Protein AF-A0A1M7FQ09-F1 (afdb_monomer)

pLDDT: mean 80.44, std 14.49, range [48.88, 97.56]

Sequence (65 aa):
MVAKMAKAFEVTVDFLIEGREN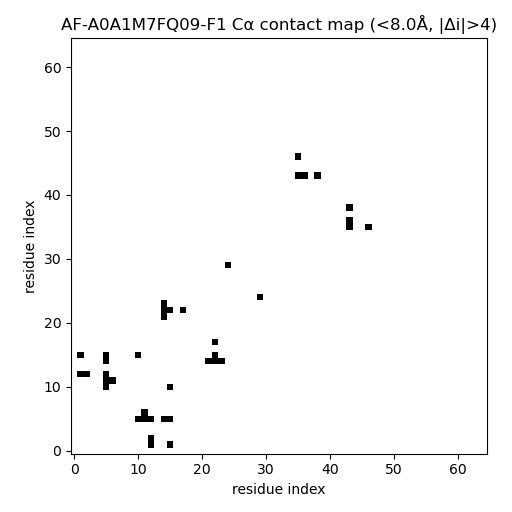AAFDKEIIECINDIQKMDPDTRSILFNVIDTYIQNFKTKQAFR

Foldseek 3Di:
DLVVVCVVVVHDSCLVVDPDDPNCPDPVNVVVVVVLVVDDPVSSVVVVVVVVVVVVVVVVVVVVD

Structure (mmCIF, N/CA/C/O backbone):
data_AF-A0A1M7FQ09-F1
#
_entry.id   AF-A0A1M7FQ09-F1
#
loop_
_atom_site.group_PDB
_atom_site.id
_atom_site.type_symbol
_atom_site.label_atom_id
_atom_site.label_alt_id
_atom_site.label_comp_id
_atom_site.label_asym_id
_atom_site.label_entity_id
_atom_site.label_seq_id
_atom_site.pdbx_PDB_ins_code
_atom_site.Cartn_x
_atom_site.Cartn_y
_atom_site.Cartn_z
_atom_site.occupancy
_atom_site.B_iso_or_equiv
_atom_site.auth_seq_id
_atom_site.auth_comp_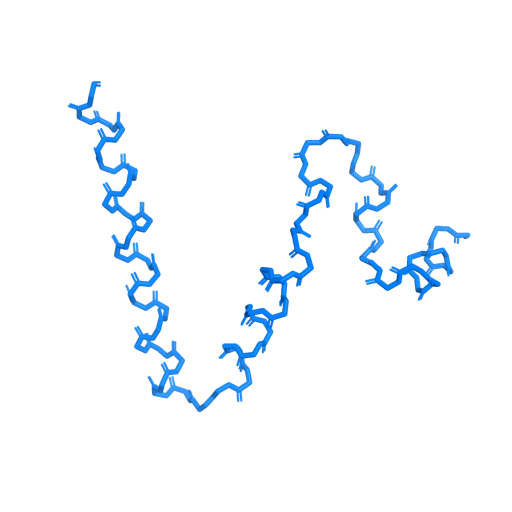id
_atom_site.auth_asym_id
_atom_site.auth_atom_id
_atom_site.pdbx_PDB_model_num
ATOM 1 N N . MET A 1 1 ? 9.203 21.566 -19.919 1.00 75.94 1 MET A N 1
ATOM 2 C CA . MET A 1 1 ? 10.335 21.719 -18.973 1.00 75.94 1 MET A CA 1
ATOM 3 C C . MET A 1 1 ? 10.089 20.960 -17.677 1.00 75.94 1 MET A C 1
ATOM 5 O O . MET A 1 1 ? 10.934 20.150 -17.330 1.00 75.94 1 MET A O 1
ATOM 9 N N . VAL A 1 2 ? 8.925 21.128 -17.040 1.00 76.00 2 VAL A N 1
ATOM 10 C CA . VAL A 1 2 ? 8.558 20.466 -15.771 1.00 76.00 2 VAL A CA 1
ATOM 11 C C . VAL A 1 2 ? 8.760 18.943 -15.791 1.00 76.00 2 VAL A C 1
ATOM 13 O O . VAL A 1 2 ? 9.436 18.421 -14.920 1.00 76.00 2 VAL A O 1
ATOM 16 N N . ALA A 1 3 ? 8.327 18.231 -16.840 1.00 78.62 3 ALA A N 1
ATOM 17 C CA . ALA A 1 3 ? 8.527 16.776 -16.939 1.00 78.62 3 ALA A CA 1
ATOM 18 C C . ALA A 1 3 ? 10.002 16.322 -16.989 1.00 78.62 3 ALA A C 1
ATOM 20 O O . ALA A 1 3 ? 10.337 15.240 -16.514 1.00 78.62 3 ALA A O 1
ATOM 21 N N . LYS A 1 4 ? 10.907 17.145 -17.540 1.00 82.31 4 LYS A N 1
ATOM 22 C CA . LYS A 1 4 ? 12.348 16.837 -17.541 1.00 82.31 4 LYS A CA 1
ATOM 23 C C . LYS A 1 4 ? 12.956 17.032 -16.151 1.00 82.31 4 LYS A C 1
ATOM 25 O O . LYS A 1 4 ? 13.844 16.277 -15.780 1.00 82.31 4 LYS A O 1
ATOM 30 N N . MET A 1 5 ? 12.461 18.014 -15.397 1.00 71.00 5 MET A N 1
ATOM 31 C CA . MET A 1 5 ? 12.861 18.256 -14.009 1.00 71.00 5 MET A CA 1
ATOM 32 C C . MET A 1 5 ? 12.312 17.164 -13.088 1.00 71.00 5 MET A C 1
ATOM 34 O O . MET A 1 5 ? 13.076 16.604 -12.318 1.00 71.00 5 MET A O 1
ATOM 38 N N . ALA A 1 6 ? 11.043 16.779 -13.256 1.00 76.69 6 ALA A N 1
ATOM 39 C CA . ALA A 1 6 ? 10.424 15.654 -12.553 1.00 76.69 6 ALA A CA 1
ATOM 40 C C . ALA A 1 6 ? 11.260 14.376 -12.711 1.00 76.69 6 ALA A C 1
ATOM 42 O O . ALA A 1 6 ? 11.637 13.741 -11.735 1.00 76.69 6 ALA A O 1
ATOM 43 N N . LYS A 1 7 ? 11.672 14.080 -13.950 1.00 74.06 7 LYS A N 1
ATOM 44 C CA . LYS A 1 7 ? 12.554 12.950 -14.253 1.00 74.06 7 LYS A CA 1
ATOM 45 C C . LYS A 1 7 ? 13.953 13.072 -13.633 1.00 74.06 7 LYS A C 1
ATOM 47 O O . LYS A 1 7 ? 14.503 12.063 -13.220 1.00 74.06 7 LYS A O 1
ATOM 52 N N . ALA A 1 8 ? 14.540 14.270 -13.596 1.00 71.69 8 ALA A N 1
ATOM 53 C CA . ALA A 1 8 ? 15.873 14.491 -13.025 1.00 71.69 8 ALA A CA 1
ATOM 54 C C . ALA A 1 8 ? 15.895 14.394 -11.490 1.00 71.69 8 ALA A C 1
ATOM 56 O O . ALA A 1 8 ? 16.911 14.009 -10.924 1.00 71.69 8 ALA A O 1
ATOM 57 N N . PHE A 1 9 ? 14.783 14.736 -10.838 1.00 68.12 9 PHE A N 1
ATOM 58 C CA . PHE A 1 9 ? 14.609 14.651 -9.388 1.00 68.12 9 PHE A CA 1
ATOM 59 C C . PHE A 1 9 ? 13.890 13.369 -8.937 1.00 68.12 9 PHE A C 1
ATOM 61 O O . PHE A 1 9 ? 13.637 13.220 -7.749 1.00 68.12 9 PHE A O 1
ATOM 68 N N . GLU A 1 10 ? 13.567 12.460 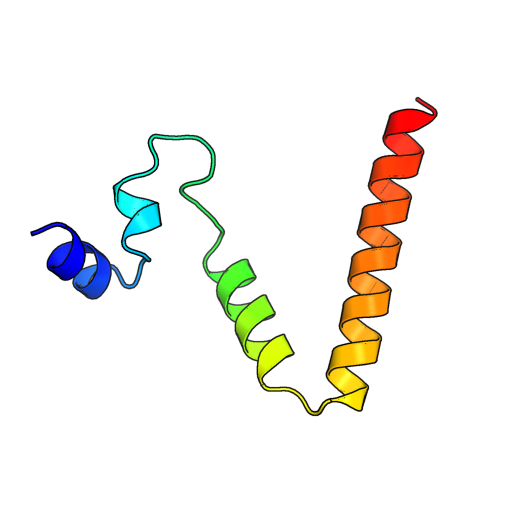-9.866 1.00 65.50 10 GLU A N 1
ATOM 69 C CA . GLU A 1 10 ? 12.828 11.209 -9.616 1.00 65.50 10 GLU A CA 1
ATOM 70 C C . GLU A 1 10 ? 11.482 11.405 -8.891 1.00 65.50 10 GLU A C 1
ATOM 72 O O . GLU A 1 10 ? 11.0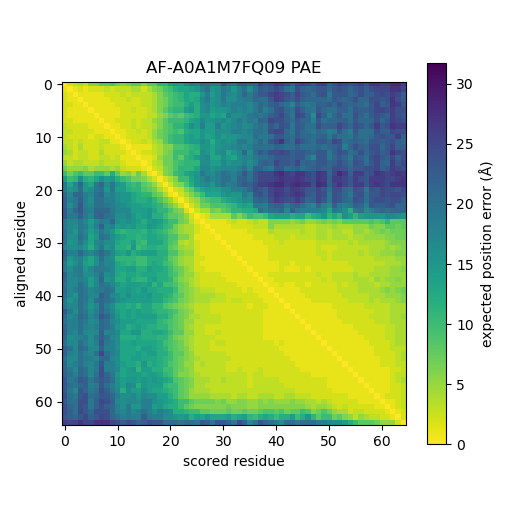52 10.571 -8.100 1.00 65.50 10 GLU A O 1
ATOM 77 N N . VAL A 1 11 ? 10.790 12.506 -9.188 1.00 68.44 11 VAL A N 1
ATOM 78 C CA . VAL A 1 11 ? 9.466 12.834 -8.635 1.00 68.44 11 VAL A CA 1
ATOM 79 C C . VAL A 1 11 ? 8.400 12.838 -9.729 1.00 68.44 11 VAL A C 1
ATOM 81 O O . VAL A 1 11 ? 8.708 12.911 -10.922 1.00 68.44 11 VAL A O 1
ATOM 84 N N . THR A 1 12 ? 7.122 12.762 -9.351 1.00 75.56 12 THR A N 1
ATOM 85 C CA . THR A 1 12 ? 6.013 12.872 -10.310 1.00 75.56 12 THR A CA 1
ATOM 86 C C . THR A 1 12 ? 5.901 14.298 -10.858 1.00 75.56 12 THR A C 1
ATOM 88 O O . THR A 1 12 ? 6.380 15.264 -10.268 1.00 75.56 12 THR A O 1
ATOM 91 N N . VAL A 1 13 ? 5.279 14.460 -12.028 1.00 72.19 13 VAL A N 1
ATOM 92 C CA . VAL A 1 13 ? 5.028 15.803 -12.580 1.00 72.19 13 VAL A CA 1
ATOM 93 C C . VAL A 1 13 ? 4.072 16.583 -11.674 1.00 72.19 13 VAL A C 1
ATOM 95 O O . VAL A 1 13 ? 4.287 17.775 -11.464 1.00 72.19 13 VAL A O 1
ATOM 98 N N . ASP A 1 14 ? 3.101 15.894 -11.076 1.00 69.12 14 ASP A N 1
ATOM 99 C CA . ASP A 1 14 ? 2.129 16.473 -10.146 1.00 69.12 14 ASP A CA 1
ATOM 100 C C . ASP A 1 14 ? 2.801 17.014 -8.874 1.00 69.12 14 ASP A C 1
ATOM 102 O O . ASP A 1 14 ? 2.456 18.106 -8.433 1.00 69.12 14 ASP A O 1
ATOM 106 N N . PHE A 1 15 ? 3.862 16.361 -8.374 1.00 67.00 15 PHE A N 1
ATOM 107 C CA . PHE A 1 15 ? 4.682 16.848 -7.252 1.00 67.00 15 PHE A CA 1
ATOM 108 C C . PHE A 1 15 ? 5.248 18.260 -7.487 1.00 67.00 15 PHE A C 1
ATOM 110 O O . PHE A 1 15 ? 5.374 19.059 -6.563 1.00 67.00 15 PHE A O 1
ATOM 117 N N . LEU A 1 16 ? 5.615 18.583 -8.731 1.00 67.56 16 LEU A N 1
ATOM 118 C CA . LEU A 1 16 ? 6.199 19.883 -9.077 1.00 67.56 16 LEU A CA 1
ATOM 119 C C . LEU A 1 16 ? 5.148 20.961 -9.380 1.00 67.56 16 LEU A C 1
ATOM 121 O O . LEU A 1 16 ? 5.507 22.135 -9.483 1.00 67.56 16 LEU A O 1
ATOM 125 N N . ILE A 1 17 ? 3.885 20.574 -9.573 1.00 70.00 17 ILE A N 1
ATOM 126 C CA . ILE A 1 17 ? 2.794 21.466 -9.994 1.00 70.00 17 ILE A CA 1
ATOM 127 C C . ILE A 1 17 ? 1.836 21.751 -8.833 1.00 70.00 17 ILE A C 1
ATOM 129 O O . ILE A 1 17 ? 1.338 22.873 -8.718 1.00 70.00 17 ILE A O 1
ATOM 133 N N . GLU A 1 18 ? 1.600 20.781 -7.950 1.00 60.78 18 GLU A N 1
ATOM 134 C CA . GLU A 1 18 ? 0.729 20.951 -6.792 1.00 60.78 18 GLU A CA 1
ATOM 135 C C . GLU A 1 18 ? 1.427 21.779 -5.710 1.00 60.78 18 GLU A C 1
ATOM 137 O O . GLU A 1 18 ? 2.244 21.316 -4.913 1.00 60.78 18 GLU A O 1
ATOM 142 N N . GLY A 1 19 ? 1.100 23.071 -5.699 1.00 55.19 19 GLY A N 1
ATOM 143 C CA . GLY A 1 19 ? 1.531 24.014 -4.685 1.00 55.19 19 GLY A CA 1
ATOM 144 C C . GLY A 1 19 ? 1.173 23.550 -3.270 1.00 55.19 19 GLY A C 1
ATOM 145 O O . GLY A 1 19 ? 0.049 23.703 -2.816 1.00 55.19 19 GLY A O 1
ATOM 146 N N . ARG A 1 20 ? 2.206 23.116 -2.548 1.00 54.25 20 ARG A N 1
ATOM 147 C CA . ARG A 1 20 ? 2.431 23.314 -1.107 1.00 54.25 20 ARG A CA 1
ATOM 148 C C . ARG A 1 20 ? 1.639 22.552 -0.034 1.00 54.25 20 ARG A C 1
ATOM 150 O O . ARG A 1 20 ? 1.979 22.792 1.117 1.00 54.25 20 ARG A O 1
ATOM 157 N N . GLU A 1 21 ? 0.743 21.604 -0.311 1.00 48.88 21 GLU A N 1
ATOM 158 C CA . GLU A 1 21 ? 0.153 20.817 0.807 1.00 48.88 21 GLU A CA 1
ATOM 159 C C . GLU A 1 21 ? 0.318 19.293 0.735 1.00 48.88 21 GLU A C 1
ATOM 161 O O . GLU A 1 21 ? 0.555 18.688 1.774 1.00 48.88 21 GLU A O 1
ATOM 166 N N . ASN A 1 22 ? 0.343 18.675 -0.450 1.00 51.31 22 ASN A N 1
ATOM 167 C CA . ASN A 1 22 ? 0.548 17.217 -0.586 1.00 51.31 22 ASN A CA 1
ATOM 168 C C . ASN A 1 22 ? 1.837 16.843 -1.339 1.00 51.31 22 ASN A C 1
ATOM 170 O O . ASN A 1 22 ? 2.077 15.673 -1.620 1.00 51.31 22 ASN A O 1
ATOM 174 N N . ALA A 1 23 ? 2.665 17.857 -1.626 1.00 51.56 23 ALA A N 1
ATOM 175 C CA . ALA A 1 23 ? 3.974 17.793 -2.274 1.00 51.56 23 ALA A CA 1
ATOM 176 C C . ALA A 1 23 ? 4.814 16.599 -1.809 1.00 51.56 23 ALA A C 1
ATOM 178 O O . ALA A 1 23 ? 5.095 15.670 -2.546 1.00 51.56 23 ALA A O 1
ATOM 179 N N . ALA A 1 24 ? 5.200 16.605 -0.540 1.00 53.34 24 ALA A N 1
ATOM 180 C CA . ALA A 1 24 ? 6.114 15.617 0.008 1.00 53.34 24 ALA A CA 1
ATOM 181 C C . ALA A 1 24 ? 5.379 14.352 0.472 1.00 53.34 24 ALA A C 1
ATOM 183 O O . ALA A 1 24 ? 5.302 14.086 1.669 1.00 53.34 24 ALA A O 1
ATOM 184 N N . PHE A 1 25 ? 4.854 13.545 -0.453 1.00 56.28 25 PHE A N 1
ATOM 185 C CA . PHE A 1 25 ? 4.726 12.126 -0.126 1.00 56.28 25 PHE A CA 1
ATOM 186 C C . PHE A 1 25 ? 6.140 11.591 0.071 1.00 56.28 25 PHE A C 1
ATOM 188 O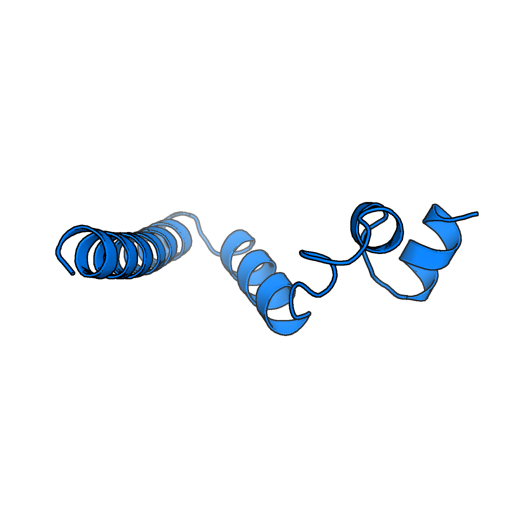 O . PHE A 1 25 ? 6.956 11.625 -0.851 1.00 56.28 25 PHE A O 1
ATOM 195 N N . ASP A 1 26 ? 6.437 11.195 1.308 1.00 68.50 26 ASP A N 1
ATOM 196 C CA . ASP A 1 26 ? 7.731 10.650 1.691 1.00 68.50 26 ASP A CA 1
ATOM 197 C C . ASP A 1 26 ? 8.123 9.545 0.699 1.00 68.50 26 ASP A C 1
ATOM 199 O O . ASP A 1 26 ? 7.313 8.664 0.384 1.00 68.50 26 ASP A O 1
ATOM 203 N N . LYS A 1 27 ? 9.347 9.617 0.167 1.00 71.56 27 LYS A N 1
ATOM 204 C CA . LYS A 1 27 ? 9.869 8.638 -0.794 1.00 71.56 27 LYS A CA 1
ATOM 205 C C . LYS A 1 27 ? 9.720 7.217 -0.246 1.00 71.56 27 LYS A C 1
ATOM 207 O O . LYS A 1 27 ? 9.361 6.313 -0.998 1.00 71.56 27 LYS A O 1
ATOM 212 N N . GLU A 1 28 ? 9.890 7.051 1.063 1.00 72.81 28 GLU A N 1
ATOM 213 C CA . GLU A 1 28 ? 9.723 5.776 1.760 1.00 72.81 28 GLU A CA 1
ATOM 214 C C . GLU A 1 28 ? 8.285 5.239 1.665 1.00 72.81 28 GLU A C 1
ATOM 216 O O . GLU A 1 28 ? 8.072 4.044 1.456 1.00 72.81 28 GLU A O 1
ATOM 221 N N . ILE A 1 29 ? 7.278 6.115 1.749 1.00 76.62 29 ILE A N 1
ATOM 222 C CA . ILE A 1 29 ? 5.864 5.732 1.618 1.00 76.62 29 ILE A CA 1
ATOM 223 C C . ILE A 1 29 ? 5.571 5.284 0.184 1.00 76.62 29 ILE A C 1
ATOM 225 O O . ILE A 1 29 ? 4.897 4.275 -0.023 1.00 76.62 29 ILE A O 1
ATOM 229 N N . ILE A 1 30 ? 6.088 6.005 -0.813 1.00 79.88 30 ILE A N 1
ATOM 230 C CA . ILE A 1 30 ? 5.887 5.659 -2.227 1.00 79.88 30 ILE A CA 1
ATOM 231 C C . ILE A 1 30 ? 6.538 4.310 -2.551 1.00 79.88 30 ILE A C 1
ATOM 233 O O . ILE A 1 30 ? 5.923 3.470 -3.212 1.00 79.88 30 ILE A O 1
ATOM 237 N N . GLU A 1 31 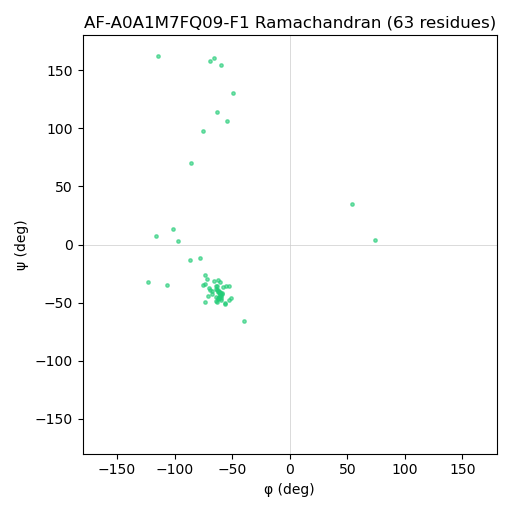? 7.766 4.084 -2.088 1.00 83.06 31 GLU A N 1
ATOM 238 C CA . GLU A 1 31 ? 8.468 2.809 -2.257 1.00 83.06 31 GLU A CA 1
ATOM 239 C C . GLU A 1 31 ? 7.712 1.664 -1.578 1.00 83.06 31 GLU A C 1
ATOM 241 O O . GLU A 1 31 ? 7.461 0.643 -2.219 1.00 83.06 31 GLU A O 1
ATOM 246 N N . CYS A 1 32 ? 7.232 1.872 -0.348 1.00 85.06 32 CYS A N 1
ATOM 247 C CA . CYS A 1 32 ? 6.412 0.896 0.361 1.00 85.06 32 CYS A CA 1
ATOM 248 C C . CYS A 1 32 ? 5.160 0.510 -0.444 1.00 85.06 32 CYS A C 1
ATOM 250 O O . CYS A 1 32 ? 4.937 -0.671 -0.699 1.00 85.06 32 CYS A O 1
ATOM 252 N N . ILE A 1 33 ? 4.373 1.480 -0.924 1.00 87.50 33 ILE A N 1
ATOM 253 C CA . ILE A 1 33 ? 3.170 1.196 -1.724 1.00 87.50 33 ILE A CA 1
ATOM 254 C C . ILE A 1 33 ? 3.517 0.464 -3.028 1.00 87.50 33 ILE A C 1
ATOM 256 O O . ILE A 1 33 ? 2.823 -0.485 -3.404 1.0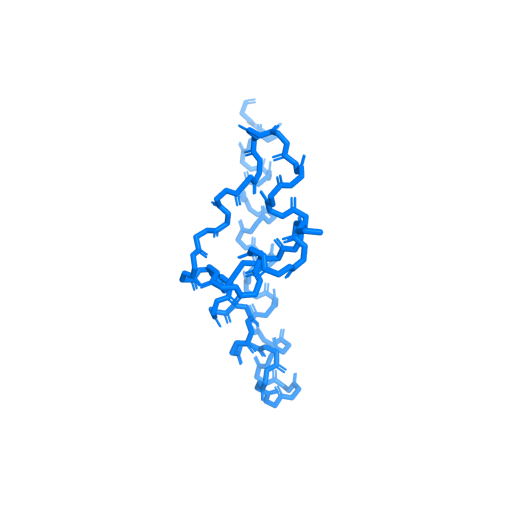0 87.50 33 ILE A O 1
ATOM 260 N N . ASN A 1 34 ? 4.599 0.858 -3.703 1.00 85.94 34 ASN A N 1
ATOM 261 C CA . ASN A 1 34 ? 5.058 0.182 -4.917 1.00 85.94 34 ASN A CA 1
ATOM 262 C C . ASN A 1 34 ? 5.449 -1.276 -4.659 1.00 85.94 34 ASN A C 1
ATOM 264 O O . ASN A 1 34 ? 5.140 -2.147 -5.474 1.00 85.94 34 ASN A O 1
ATOM 268 N N . ASP A 1 35 ? 6.113 -1.561 -3.544 1.00 92.56 35 ASP A N 1
ATOM 269 C CA . ASP A 1 35 ? 6.516 -2.922 -3.204 1.00 92.56 35 ASP A CA 1
ATOM 270 C C . ASP A 1 35 ? 5.315 -3.789 -2.832 1.00 92.56 35 ASP A C 1
ATOM 272 O O . ASP A 1 35 ? 5.233 -4.928 -3.289 1.00 92.56 35 ASP A O 1
ATOM 276 N N . ILE A 1 36 ? 4.318 -3.227 -2.141 1.00 92.75 36 ILE A N 1
ATOM 277 C CA . ILE A 1 36 ? 3.033 -3.895 -1.882 1.00 92.75 36 ILE A CA 1
ATOM 278 C C . ILE A 1 36 ? 2.334 -4.272 -3.191 1.00 92.75 36 ILE A C 1
ATOM 280 O O . ILE A 1 36 ? 1.795 -5.372 -3.319 1.00 92.75 36 ILE A O 1
ATOM 284 N N . GLN A 1 37 ? 2.351 -3.395 -4.198 1.00 86.12 37 GLN A N 1
ATOM 285 C CA . GLN A 1 37 ? 1.713 -3.687 -5.483 1.00 86.12 37 GLN A CA 1
ATOM 286 C C . GLN A 1 37 ? 2.382 -4.832 -6.251 1.00 86.12 37 GLN A C 1
ATOM 288 O O . GLN A 1 37 ? 1.679 -5.566 -6.951 1.00 86.12 37 GLN A O 1
ATOM 293 N N . LYS A 1 38 ? 3.698 -5.018 -6.097 1.00 94.81 38 LYS A N 1
ATOM 294 C CA . LYS A 1 38 ? 4.466 -6.100 -6.737 1.00 94.81 38 LYS A CA 1
ATOM 295 C C . LYS A 1 38 ? 4.301 -7.462 -6.052 1.00 94.81 38 LYS A C 1
ATOM 297 O O . LYS A 1 38 ? 4.736 -8.461 -6.620 1.00 94.81 38 LYS A O 1
ATOM 302 N N . MET A 1 39 ? 3.707 -7.514 -4.858 1.00 94.56 39 MET A N 1
ATOM 303 C CA . MET A 1 39 ? 3.447 -8.769 -4.147 1.00 94.56 39 MET A CA 1
ATOM 304 C C . MET A 1 39 ? 2.427 -9.640 -4.888 1.00 94.56 39 MET A C 1
ATOM 306 O O . MET A 1 39 ? 1.643 -9.163 -5.719 1.00 94.56 39 MET A O 1
ATOM 310 N N . ASP A 1 40 ? 2.420 -10.932 -4.554 1.00 97.56 40 ASP A N 1
ATOM 311 C CA . ASP A 1 40 ? 1.376 -11.837 -5.013 1.00 97.56 40 ASP A CA 1
ATOM 312 C C . ASP A 1 40 ? -0.016 -11.364 -4.532 1.00 97.56 40 ASP A C 1
ATOM 314 O O . ASP A 1 40 ? -0.126 -10.637 -3.535 1.00 97.56 40 ASP A O 1
ATOM 318 N N . PRO A 1 41 ? -1.094 -11.725 -5.251 1.00 95.38 41 PRO A N 1
ATOM 319 C CA . PRO A 1 41 ? -2.427 -11.201 -4.967 1.00 95.38 41 PRO A CA 1
ATOM 320 C C . PRO A 1 41 ? -2.926 -11.477 -3.546 1.00 95.38 41 PRO A C 1
ATOM 322 O O . PRO A 1 41 ? -3.587 -10.609 -2.971 1.00 95.38 41 PRO A O 1
ATOM 325 N N . ASP A 1 42 ? -2.597 -12.640 -2.985 1.00 96.94 42 ASP A N 1
ATOM 326 C CA . ASP A 1 42 ? -3.103 -13.084 -1.687 1.00 96.94 42 ASP A C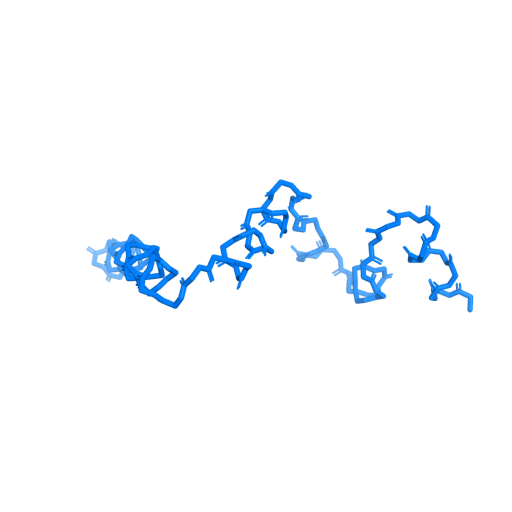A 1
ATOM 327 C C . ASP A 1 42 ? -2.424 -12.299 -0.560 1.00 96.94 42 ASP A C 1
ATOM 329 O O . ASP A 1 42 ? -3.095 -11.679 0.272 1.00 96.94 42 ASP A O 1
ATOM 333 N N . THR A 1 43 ? -1.092 -12.216 -0.591 1.00 95.81 43 THR A N 1
ATOM 334 C CA . THR A 1 43 ? -0.290 -11.429 0.356 1.00 95.81 43 THR A CA 1
ATOM 335 C C . THR A 1 43 ? -0.661 -9.947 0.296 1.00 95.81 43 THR A C 1
ATOM 337 O O . THR A 1 43 ? -0.876 -9.304 1.328 1.00 95.81 43 THR A O 1
ATOM 340 N N . ARG A 1 44 ? -0.808 -9.401 -0.918 1.00 96.50 44 ARG A N 1
ATOM 341 C CA . ARG A 1 44 ? -1.207 -8.005 -1.136 1.00 96.50 44 ARG A CA 1
ATOM 342 C C . ARG A 1 44 ? -2.585 -7.706 -0.547 1.00 96.50 44 ARG A C 1
ATOM 344 O O . ARG A 1 44 ? -2.768 -6.670 0.090 1.00 96.50 44 ARG A O 1
ATOM 351 N N . SER A 1 45 ? -3.552 -8.604 -0.743 1.00 94.94 45 SER A N 1
ATOM 352 C CA . SER A 1 45 ? -4.913 -8.437 -0.223 1.00 94.94 45 SER A CA 1
ATOM 353 C C . SER A 1 45 ? -4.946 -8.409 1.305 1.00 94.94 45 SER A C 1
ATOM 355 O O . SER A 1 45 ? -5.694 -7.620 1.886 1.00 94.94 45 SER A O 1
ATOM 357 N N . ILE A 1 46 ? -4.137 -9.244 1.965 1.00 96.75 46 ILE A N 1
ATOM 358 C CA . ILE A 1 46 ? -4.030 -9.259 3.430 1.00 96.75 46 ILE A CA 1
ATOM 359 C C . ILE A 1 46 ? -3.497 -7.917 3.932 1.00 96.75 46 ILE A C 1
ATOM 361 O O . ILE A 1 46 ? -4.057 -7.331 4.856 1.00 96.75 46 ILE A O 1
ATOM 365 N N . LEU A 1 47 ? -2.438 -7.402 3.309 1.00 95.75 47 LEU A N 1
ATOM 366 C CA . LEU A 1 47 ? -1.813 -6.169 3.768 1.00 95.75 47 LEU A CA 1
ATOM 367 C C . LEU A 1 47 ? -2.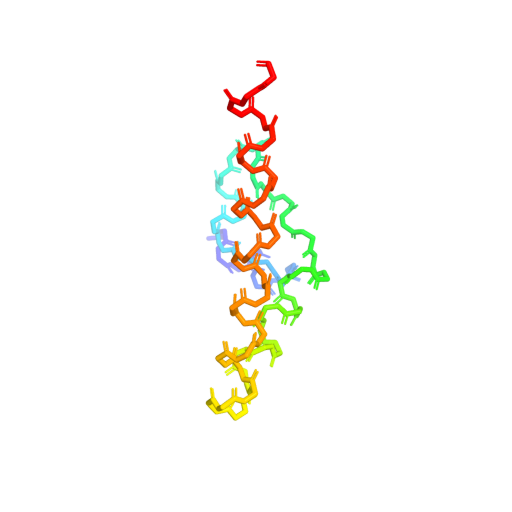717 -4.946 3.570 1.00 95.75 47 LEU A C 1
ATOM 369 O O . LEU A 1 47 ? -2.811 -4.113 4.471 1.00 95.75 47 LEU A O 1
ATOM 373 N N . PHE A 1 48 ? -3.439 -4.869 2.447 1.00 92.81 48 PHE A N 1
ATOM 374 C CA . PHE A 1 48 ? -4.433 -3.812 2.247 1.00 92.81 48 PHE A CA 1
ATOM 375 C C . PHE A 1 48 ? -5.545 -3.860 3.296 1.00 92.81 48 PHE A C 1
ATOM 377 O O . PHE A 1 48 ? -5.890 -2.820 3.849 1.00 92.81 48 PHE A O 1
ATOM 384 N N . ASN A 1 49 ? -6.029 -5.051 3.660 1.00 96.12 49 ASN A N 1
ATOM 385 C CA . ASN A 1 49 ? -7.024 -5.192 4.723 1.00 96.12 49 ASN A CA 1
ATOM 386 C C . ASN A 1 49 ? -6.522 -4.633 6.069 1.00 96.12 49 ASN A C 1
ATOM 388 O O . ASN A 1 49 ? -7.249 -3.923 6.769 1.00 96.12 49 ASN A O 1
ATOM 392 N N . VAL A 1 50 ? -5.262 -4.909 6.418 1.00 96.19 50 VAL A N 1
ATOM 393 C CA . VAL A 1 50 ? -4.644 -4.384 7.643 1.00 96.19 50 VAL A CA 1
ATOM 394 C C . VAL A 1 50 ? -4.538 -2.857 7.593 1.00 96.19 50 VAL A C 1
ATOM 396 O O . VAL A 1 50 ? -4.949 -2.190 8.545 1.00 96.19 50 VAL A O 1
ATOM 399 N N . ILE A 1 51 ? -4.031 -2.296 6.490 1.00 93.44 51 ILE A N 1
ATOM 400 C CA . ILE A 1 51 ? -3.917 -0.841 6.292 1.00 93.44 51 ILE A CA 1
ATOM 401 C C . ILE A 1 51 ? -5.290 -0.174 6.446 1.00 93.44 51 ILE A C 1
ATOM 403 O O . ILE A 1 51 ? -5.439 0.758 7.244 1.00 93.44 51 ILE A O 1
ATOM 407 N N . ASP A 1 52 ? -6.304 -0.696 5.755 1.00 92.81 52 ASP A N 1
ATOM 408 C CA . ASP A 1 52 ? -7.670 -0.175 5.794 1.00 92.81 52 ASP A CA 1
ATOM 409 C C . ASP A 1 52 ? -8.253 -0.221 7.208 1.00 92.81 52 ASP A C 1
ATOM 411 O O . ASP A 1 52 ? -8.850 0.756 7.668 1.00 92.81 52 ASP A O 1
ATOM 415 N N . THR A 1 53 ? -8.007 -1.308 7.942 1.00 96.69 53 THR A N 1
ATOM 416 C CA . THR A 1 53 ? -8.452 -1.463 9.333 1.00 96.69 53 THR A CA 1
ATOM 417 C C . THR A 1 53 ? -7.882 -0.365 10.234 1.00 96.69 53 THR A C 1
ATOM 419 O O . THR A 1 53 ? -8.613 0.247 11.020 1.00 96.69 53 THR A O 1
ATOM 422 N N . TYR A 1 54 ? -6.584 -0.064 10.130 1.00 95.44 54 TYR A N 1
ATOM 423 C CA . TYR A 1 54 ? -5.968 0.992 10.940 1.00 95.44 54 TYR A CA 1
ATOM 424 C C . TYR A 1 54 ? -6.439 2.393 10.535 1.00 95.44 54 TYR A C 1
ATOM 426 O O . TYR A 1 54 ? -6.709 3.217 11.416 1.00 95.44 54 TYR A O 1
ATOM 434 N N . ILE A 1 55 ? -6.614 2.657 9.236 1.00 93.69 55 ILE A N 1
ATOM 435 C CA . ILE A 1 55 ? -7.170 3.925 8.739 1.00 93.69 55 ILE A CA 1
ATOM 436 C C . ILE A 1 55 ? -8.605 4.115 9.244 1.00 93.69 55 ILE A C 1
ATOM 438 O O . ILE A 1 55 ? -8.952 5.189 9.745 1.00 93.69 55 ILE A O 1
ATOM 442 N N . GLN A 1 56 ? -9.439 3.078 9.153 1.00 93.94 56 GLN A N 1
ATOM 443 C CA . GLN A 1 56 ? -10.814 3.109 9.639 1.00 93.94 56 GLN A CA 1
ATOM 444 C C . GLN A 1 56 ? -10.857 3.355 11.147 1.00 93.94 56 GLN A C 1
ATOM 446 O O . GLN A 1 56 ? -11.600 4.227 11.602 1.00 93.94 56 GLN A O 1
ATOM 451 N N . ASN A 1 57 ? -10.032 2.653 11.925 1.00 95.19 57 ASN A N 1
ATOM 452 C CA . ASN A 1 57 ? -9.946 2.844 13.372 1.00 95.19 57 ASN A CA 1
ATOM 453 C C . ASN A 1 57 ? -9.518 4.269 13.740 1.00 95.19 57 ASN A C 1
ATOM 455 O O . ASN A 1 57 ? -10.074 4.862 14.665 1.00 95.19 57 ASN A O 1
ATOM 459 N N . PHE A 1 58 ? -8.559 4.843 13.013 1.00 94.12 58 PHE A N 1
ATOM 460 C CA . PHE A 1 58 ? -8.130 6.224 13.217 1.00 94.12 58 PHE A CA 1
ATOM 461 C C . PHE A 1 58 ? -9.258 7.225 12.929 1.00 94.12 58 PHE A C 1
ATOM 463 O O . PHE A 1 58 ? -9.555 8.072 13.772 1.00 94.12 58 PHE A O 1
ATOM 470 N N . LYS A 1 59 ? -9.938 7.097 11.782 1.00 93.19 59 LYS A N 1
ATOM 471 C CA . LYS A 1 59 ? -11.088 7.947 11.422 1.00 93.19 59 LYS A CA 1
ATOM 472 C C . LYS A 1 59 ? -12.228 7.823 12.433 1.00 93.19 59 LYS A C 1
ATOM 474 O O . LYS A 1 59 ? -12.775 8.830 12.868 1.00 93.19 59 LYS A O 1
ATOM 479 N N . THR A 1 60 ? -12.524 6.600 12.863 1.00 93.81 60 THR A N 1
ATOM 480 C CA . THR A 1 60 ? -13.546 6.300 13.875 1.00 93.81 60 THR A CA 1
ATOM 481 C C . THR A 1 60 ? -13.229 7.006 15.195 1.00 93.81 60 THR A C 1
ATOM 483 O O . THR A 1 60 ? -14.075 7.709 15.736 1.00 93.81 60 THR A O 1
ATOM 486 N N . LYS A 1 61 ? -11.985 6.915 15.684 1.00 91.56 61 LYS A N 1
ATOM 487 C CA . LYS A 1 61 ? -11.552 7.614 16.908 1.00 91.56 61 LYS A CA 1
ATOM 488 C C . LYS A 1 61 ? -11.664 9.137 16.819 1.00 91.56 61 LYS A C 1
ATOM 490 O O . LYS A 1 61 ? -11.883 9.768 17.845 1.00 91.56 61 LYS A O 1
ATOM 495 N N . GLN A 1 62 ? -11.477 9.723 15.637 1.00 89.56 62 GLN A N 1
ATOM 496 C CA . GLN A 1 62 ? -11.663 11.162 15.433 1.00 89.56 62 GLN A CA 1
ATOM 497 C C . GLN A 1 62 ? -13.142 11.560 15.381 1.00 89.56 62 GLN A C 1
ATOM 499 O O . GLN A 1 62 ? -13.485 12.629 15.861 1.00 89.56 62 GLN A O 1
ATOM 504 N N . ALA A 1 63 ? -14.012 10.708 14.830 1.00 82.94 63 ALA A N 1
ATOM 505 C CA . ALA A 1 63 ? -15.447 10.977 14.721 1.00 82.94 63 ALA A CA 1
ATOM 506 C C . ALA A 1 63 ? -16.199 10.875 16.062 1.00 82.94 63 ALA A C 1
ATOM 508 O O . ALA A 1 63 ? -17.237 11.504 16.231 1.00 82.94 63 ALA A O 1
ATOM 509 N N . PHE A 1 64 ? -15.683 10.075 16.999 1.00 77.75 64 PHE A N 1
ATOM 510 C CA . PHE A 1 64 ? -16.237 9.911 18.349 1.00 77.75 64 PHE A CA 1
ATOM 511 C C . PHE A 1 64 ? -15.468 10.705 19.421 1.00 77.75 64 PHE A C 1
ATOM 513 O O . PHE A 1 64 ? -15.631 10.435 20.613 1.00 77.75 64 PHE A O 1
ATOM 520 N N . ARG A 1 65 ? -14.608 11.640 19.001 1.00 56.56 65 ARG A N 1
ATOM 521 C CA . ARG A 1 65 ? -13.904 12.588 19.871 1.00 56.56 65 ARG A CA 1
ATOM 522 C C . ARG A 1 65 ? -14.611 13.932 19.928 1.00 56.56 65 ARG A C 1
ATOM 524 O O . ARG A 1 65 ? -15.231 14.310 18.913 1.00 56.56 65 ARG A O 1
#

Radius of gyration: 16.09 Å; Cα contacts (8 Å, |Δi|>4): 20; chains: 1; bounding box: 32×37×39 Å

Secondary structure (DSSP, 8-state):
-HHHHHHHTT--HHHHHS-SSS----HHHHHHHHHHHHS-HHHHHHHHHHHHHHHHHHHHHHHT-

Solvent-accessible surface area (backbone atoms only — not comparable to full-atom values): 3894 Å² total; per-residue (Å²): 111,64,65,62,50,16,61,74,69,76,47,55,56,61,48,79,64,48,82,83,79,76,43,81,66,50,66,68,58,52,50,51,54,55,53,46,67,73,43,58,72,69,64,33,51,54,53,51,52,53,54,49,51,54,53,50,52,53,53,51,57,60,72,76,99

Organism: NCBI:txid1423959

Mean predicted aligned error: 10.61 Å